Protein 4LN2 (pdb70)

B-factor: mean 10.36, std 8.78, range [4.07, 102.23]

Organism: Homo sapiens (NCBI:txid9606)

Sequence (76 aa):
MVLEYGEAIAKFNFNGGDDTQVEMSFRKGERITLLRQVDENWYEGRIPGTSSRRQGIFPITYVDDVIKRRPLLAPPKPPLPE

Solvent-accessible surface area: 4942 Å² total; per-residue (Å²): 146,55,156,75,109,4,60,0,59,5,100,61,53,5,113,25,122,65,164,76,14,9,49,3,127,129,53,44,110,0,23,0,17,110,84,38,41,146,58,0,4,32,0,85,19,65,91,72,112,98,94,8,14,0,0,42,76,15,5,80,52,87,94,169,26,135,219,36,36,123,92,23,106,72,28,228

CATH classification: 2.30.30.40

Foldseek 3Di:
DFDFKWKWFFQAFDDDPDPQAFGDHGGQIWIFDAAPDPFKTWTARPPDPGIHIDGPVRTGTPTHTD/DDPDDDDDDD

Nearest PDB structures (foldseek):
  4ln2-assembly1_A  TM=1.015E+00  e=1.107E-12  Homo sapiens
  2o9v-assembly1_A  TM=9.933E-01  e=1.858E-10  Homo sapiens
  2mox-assembly1_A  TM=8.546E-01  e=3.587E-09  Homo sapiens
  2yup-assembly1_A  TM=8.835E-01  e=9.743E-08  Homo sapiens
  8bq3-assembly1_A  TM=9.358E-01  e=8.055E-05  Homo sapiens

GO terms:
  GO:0005515 protein binding (F, IPI)
  GO:0008092 cytoskeletal protein binding (F, TAS)
  GO:0003779 actin binding (F, TAS)
  GO:0005912 adherens junction (C, TAS)
  GO:0005915 zonula adherens (C, TAS)
  GO:0007160 cell-matrix adhesion (P, TAS)
  GO:0005829 cytosol (C, TAS)
  GO:0005158 insulin receptor binding (F, IDA)
  GO:0030159 signaling receptor complex adaptor activity (F, IDA)
  GO:0005886 plasma membrane (C, IDA)
  GO:0005925 focal adhesion (C, IDA)
  GO:0005634 nucleus (C, IDA)

Secondary structure (DSSP, 8-state):
--SS-EEEEE-S-B---STTB--B-TT-EEEEEEE-SSSEEEEE-TTSS-EEEEEGGGEEEEE---/--PPPPPPP-

Radius of gyration: 11.17 Å; Cα contacts (8 Å, |Δi|>4): 186; chains: 2; bounding box: 25×22×28 Å

InterPro domains:
  IPR001452 SH3 domain [PF00018] (873-919)
  IPR001452 SH3 domain [PF07653] (798-849)
  IPR001452 SH3 domain [PF14604] (1238-1288)
  IPR001452 SH3 domain [PS50002] (793-852)
  IPR001452 SH3 domain [PS50002] (867-928)
  IPR001452 SH3 domain [PS50002] (1231-1292)
  IPR001452 SH3 domain [SM00326] (796-851)
  IPR001452 SH3 domain [SM00326] (870-927)
  IPR001452 SH3 domain [SM00326] (1234-1291)
  IPR003127 SoHo domain [PF02208] (370-411)
  IPR003127 SoHo domain [PS50831] (366-469)
  IPR003127 SoHo domain [SM00459] (367-413)
  IPR035606 Sorbin and SH3 d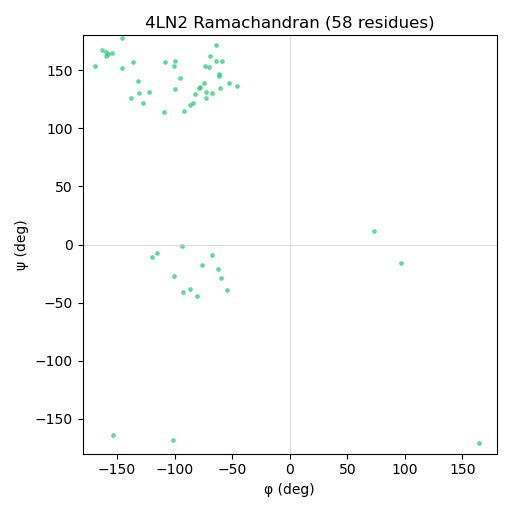omain-containing protein 1, third SH3 domain [cd11916] (1233-1291)
  IPR035610 Sorbin and SH3 domain-containing protein 1, first SH3 domain [cd11919] (796-850)
  IPR035611 Sorbin and SH3 domain-containing protein 1, second SH3 domain [cd11922] (870-927)
  IPR036028 SH3-like domain superfamily [SSF50044] (782-861)
  IPR036028 SH3-like domain superfamily [SSF50044] (863-950)
  IPR036028 SH3-like domain superfamily [SSF50044] (1232-1290)
  IPR050384 Endophilin/SH3RF [PTHR14167] (302-1290)

Structure (mmCIF, N/CA/C/O backbone):
data_4LN2
#
_entry.id   4LN2
#
_cell.length_a   28.870
_cell.length_b   45.850
_cell.length_c   52.860
_cell.angle_alpha   90.00
_cell.angle_beta   90.00
_cell.angle_gamma   90.00
#
_symmetry.space_group_name_H-M   'P 21 21 21'
#
loop_
_entity.id
_entity.type
_entity.pdbx_description
1 polymer 'Sorbin and SH3 domain-containing protein 1'
2 polymer 'proline rich peptide'
3 water water
#
loop_
_atom_site.group_PDB
_atom_site.id
_atom_site.type_symbol
_atom_site.label_atom_id
_atom_site.label_alt_id
_atom_site.label_comp_id
_atom_site.label_asym_id
_atom_site.label_entity_id
_atom_site.label_seq_id
_atom_site.pdbx_PDB_ins_code
_atom_site.Cartn_x
_atom_site.Cartn_y
_atom_site.Cartn_z
_atom_site.occupancy
_atom_site.B_iso_or_equiv
_atom_site.auth_seq_id
_atom_site.auth_comp_id
_atom_site.auth_asym_id
_atom_site.auth_atom_id
_atom_site.pdbx_PDB_model_num
ATOM 1 N N . MET A 1 3 ? -2.709 9.234 0.675 1.00 28.70 865 MET A N 1
ATOM 2 C CA . MET A 1 3 ? -3.874 8.325 0.435 1.00 25.77 865 MET A CA 1
ATOM 3 C C . MET A 1 3 ? -3.650 6.901 0.956 1.00 21.87 865 MET A C 1
ATOM 4 O O . MET A 1 3 ? -4.611 6.220 1.317 1.00 21.47 865 MET A O 1
ATOM 6 N N . VAL A 1 4 ? -2.393 6.455 0.980 1.00 18.84 866 VAL A N 1
ATOM 7 C CA . VAL A 1 4 ? -2.038 5.121 1.472 1.00 14.97 866 VAL A CA 1
ATOM 8 C C . VAL A 1 4 ? -2.273 5.015 2.985 1.00 14.07 866 VAL A C 1
ATOM 9 O O . VAL A 1 4 ? -1.835 5.870 3.751 1.00 16.58 866 VAL A O 1
ATOM 13 N N . LEU A 1 5 ? -2.975 3.959 3.394 1.00 11.23 867 LEU A N 1
ATOM 14 C CA . LEU A 1 5 ? -3.295 3.690 4.790 1.00 10.98 867 LEU A CA 1
ATOM 15 C C . LEU A 1 5 ? -2.391 2.631 5.420 1.00 9.14 867 LEU A C 1
ATOM 16 O O . LEU A 1 5 ? -2.193 2.646 6.635 1.00 9.30 867 LEU A O 1
ATOM 21 N N . GLU A 1 6 ? -1.861 1.714 4.603 1.00 8.21 868 GLU A N 1
ATOM 22 C CA . GLU A 1 6 ? -0.934 0.690 5.089 1.00 7.53 868 GLU A CA 1
ATOM 23 C C . GLU A 1 6 ? 0.183 0.560 4.068 1.00 6.45 868 GLU A C 1
ATOM 24 O O . GLU A 1 6 ? -0.071 0.335 2.882 1.00 7.90 868 GLU A O 1
ATOM 30 N N . TYR A 1 7 ? 1.421 0.697 4.525 1.00 5.69 869 TYR A N 1
ATOM 31 C CA . TYR A 1 7 ? 2.560 0.417 3.677 1.00 5.38 869 TYR A CA 1
ATOM 32 C C . TYR A 1 7 ? 2.658 -1.078 3.410 1.00 5.33 869 TYR A C 1
ATOM 33 O O . TYR A 1 7 ? 2.224 -1.913 4.210 1.00 7.28 869 TYR A O 1
ATOM 42 N N . GLY A 1 8 ? 3.240 -1.410 2.268 1.00 5.13 870 GLY A N 1
ATOM 43 C CA . GLY A 1 8 ? 3.525 -2.791 1.929 1.00 5.61 870 GLY A CA 1
ATOM 44 C C . GLY A 1 8 ? 4.992 -3.121 2.152 1.00 4.71 870 GLY A C 1
ATOM 45 O O . GLY A 1 8 ? 5.736 -2.345 2.750 1.00 4.82 870 GLY A O 1
ATOM 46 N N . GLU A 1 9 ? 5.417 -4.275 1.656 1.00 4.65 871 GLU A N 1
ATOM 47 C CA . GLU A 1 9 ? 6.831 -4.612 1.674 1.00 4.48 871 GLU A CA 1
ATOM 48 C C . GLU A 1 9 ? 7.126 -5.662 0.608 1.00 4.53 871 GLU A C 1
ATOM 49 O O . GLU A 1 9 ? 6.229 -6.311 0.058 1.00 4.75 871 GLU A O 1
ATOM 55 N N . ALA A 1 10 ? 8.410 -5.784 0.319 1.00 4.94 872 ALA A N 1
ATOM 56 C CA . ALA A 1 10 ? 8.909 -6.649 -0.741 1.00 4.82 872 ALA A CA 1
ATOM 57 C C . ALA A 1 10 ? 10.337 -7.044 -0.418 1.00 4.87 872 ALA A C 1
ATOM 58 O O . ALA A 1 10 ? 10.999 -6.403 0.404 1.00 5.26 872 ALA A O 1
ATOM 60 N N . ILE A 1 11 ? 10.822 -8.077 -1.108 1.00 5.08 873 ILE A N 1
ATOM 61 C CA . ILE A 1 11 ? 12.243 -8.424 -1.089 1.00 5.13 873 ILE A CA 1
ATOM 62 C C . ILE A 1 11 ? 12.742 -8.395 -2.527 1.00 4.73 873 ILE A C 1
ATOM 63 O O . ILE A 1 11 ? 12.140 -8.993 -3.425 1.00 5.33 873 ILE A O 1
ATOM 68 N N . ALA A 1 12 ? 13.861 -7.719 -2.755 1.00 4.74 874 ALA A N 1
ATOM 69 C CA . ALA A 1 12 ? 14.422 -7.648 -4.088 1.00 4.55 874 ALA A CA 1
ATOM 70 C C . ALA A 1 12 ? 14.766 -9.037 -4.619 1.00 4.51 874 ALA A C 1
ATOM 71 O O . ALA A 1 12 ? 15.394 -9.845 -3.926 1.00 4.92 874 ALA A O 1
ATOM 73 N N . LYS A 1 13 ? 14.386 -9.299 -5.873 1.00 4.75 875 LYS A N 1
ATOM 74 C CA . LYS A 1 13 ? 14.681 -10.578 -6.531 1.00 5.01 875 LYS A CA 1
ATOM 75 C C . LYS A 1 13 ? 15.617 -10.425 -7.730 1.00 4.87 875 LYS A C 1
ATOM 76 O O . LYS A 1 13 ? 16.032 -11.428 -8.308 1.00 5.83 875 LYS A O 1
ATOM 82 N N . PHE A 1 14 ? 15.914 -9.185 -8.115 1.00 4.52 876 PHE A N 1
ATOM 83 C CA . PHE A 1 14 ? 16.927 -8.852 -9.116 1.00 4.61 876 PHE A CA 1
ATOM 84 C C . PHE A 1 14 ? 17.725 -7.674 -8.571 1.00 4.64 876 PHE A C 1
ATOM 85 O O . PHE A 1 14 ? 17.255 -6.919 -7.713 1.00 5.84 876 PHE A O 1
ATOM 93 N N 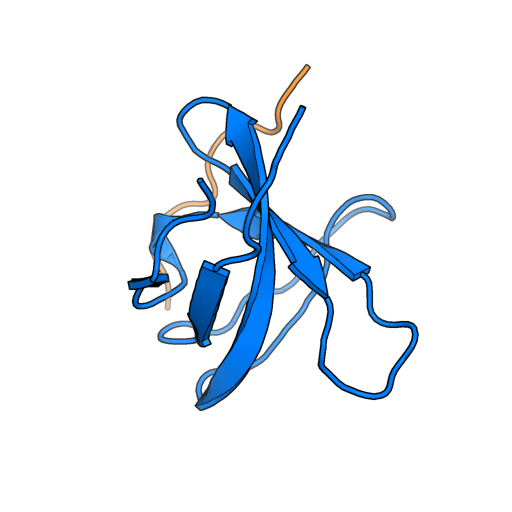. ASN A 1 15 ? 18.939 -7.522 -9.077 1.00 4.93 877 ASN A N 1
ATOM 94 C CA . ASN A 1 15 ? 19.762 -6.362 -8.773 1.00 5.26 877 ASN A CA 1
ATOM 95 C C . ASN A 1 15 ? 19.282 -5.184 -9.611 1.00 5.45 877 ASN A C 1
ATOM 96 O O . ASN A 1 15 ? 19.011 -5.337 -10.797 1.00 7.46 877 ASN A O 1
ATOM 101 N N . PHE A 1 16 ? 19.158 -4.015 -8.985 1.00 5.57 878 PHE A N 1
ATOM 102 C CA . PHE A 1 16 ? 18.674 -2.816 -9.675 1.00 5.55 878 PHE A CA 1
ATOM 103 C C . PHE A 1 16 ? 19.646 -1.664 -9.477 1.00 5.77 878 PHE A C 1
ATOM 104 O O . PHE A 1 16 ? 19.930 -1.270 -8.346 1.00 6.20 878 PHE A O 1
ATOM 112 N N . ASN A 1 17 ? 20.148 -1.126 -10.580 1.00 7.08 879 ASN A N 1
ATOM 113 C CA . ASN A 1 17 ? 20.947 0.086 -10.560 1.00 8.76 879 ASN A CA 1
ATOM 114 C C . ASN A 1 17 ? 20.112 1.250 -11.080 1.00 10.57 879 ASN A C 1
ATOM 115 O O . ASN A 1 17 ? 19.752 1.283 -12.261 1.00 13.62 879 ASN A O 1
ATOM 120 N N A GLY A 1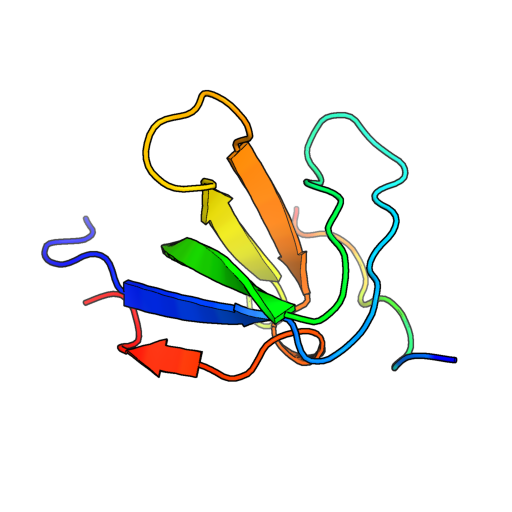 18 ? 19.774 2.171 -10.181 0.50 10.85 880 GLY A N 1
ATOM 121 N N B GLY A 1 18 ? 19.824 2.202 -10.189 0.50 11.90 880 GLY A N 1
ATOM 122 C CA A GLY A 1 18 ? 19.056 3.380 -10.546 0.50 12.44 880 GLY A CA 1
ATOM 123 C CA B GLY A 1 18 ? 19.029 3.390 -10.509 0.50 14.63 880 GLY A CA 1
ATOM 124 C C A GLY A 1 18 ? 20.010 4.301 -11.274 0.50 15.49 880 GLY A C 1
ATOM 125 C C B GLY A 1 18 ? 19.879 4.524 -11.055 0.50 16.65 880 GLY A C 1
ATOM 126 O O A GLY A 1 18 ? 21.190 4.378 -10.933 0.50 18.44 880 GLY A O 1
ATOM 127 O O B GLY A 1 18 ? 20.761 5.044 -10.368 0.50 20.08 880 GLY A O 1
ATOM 128 N N A ASP A 1 19 ? 19.519 4.986 -12.293 0.50 17.15 881 ASP A N 1
ATOM 129 N N B ASP A 1 19 ? 19.593 4.924 -12.289 0.50 15.73 881 ASP A N 1
ATOM 130 C CA A ASP A 1 19 ? 20.372 5.876 -13.063 0.50 18.86 881 ASP A CA 1
ATOM 131 C CA B ASP A 1 19 ? 20.432 5.875 -13.017 0.50 18.35 881 ASP A CA 1
ATOM 132 C C A ASP A 1 19 ? 20.166 7.349 -12.716 0.50 17.53 881 ASP A C 1
ATOM 133 C C B ASP A 1 19 ? 20.181 7.353 -12.696 0.50 17.12 881 ASP A C 1
ATOM 134 O O A ASP A 1 19 ? 20.993 8.186 -13.069 0.50 20.64 881 ASP A O 1
ATOM 135 O O B ASP A 1 19 ? 20.991 8.203 -13.064 0.50 20.46 881 ASP A O 1
ATOM 144 N N . THR A 1 20 ? 19.067 7.662 -12.034 1.00 14.01 882 THR A N 1
ATOM 145 C CA . THR A 1 20 ? 18.715 9.046 -11.685 1.00 11.97 882 THR A CA 1
ATOM 146 C C . THR A 1 20 ? 18.379 9.186 -10.204 1.00 12.09 882 THR A C 1
ATOM 147 O O . THR A 1 20 ? 18.173 8.190 -9.515 1.00 12.75 882 THR A O 1
ATOM 151 N N . GLN A 1 21 ? 18.291 10.430 -9.733 1.00 11.96 883 GLN A N 1
ATOM 152 C CA . GLN A 1 21 ? 18.048 10.718 -8.316 1.00 11.56 883 GLN A CA 1
ATOM 153 C C . GLN A 1 21 ? 16.730 10.132 -7.817 1.00 10.57 883 GLN A C 1
ATOM 154 O O . GLN A 1 21 ? 16.606 9.811 -6.637 1.00 11.97 883 GLN A O 1
ATOM 160 N N . VAL A 1 22 ? 15.744 9.997 -8.703 1.00 9.23 884 VAL A N 1
ATOM 161 C CA . VAL A 1 22 ? 14.433 9.526 -8.271 1.00 7.88 884 VAL A CA 1
ATOM 162 C C . VAL A 1 22 ? 14.414 8.015 -8.027 1.00 7.02 884 VAL A C 1
ATOM 163 O O . VAL A 1 22 ? 13.508 7.534 -7.374 1.00 7.28 884 VAL A O 1
ATOM 167 N N . GLU A 1 23 ? 15.401 7.293 -8.557 1.00 7.13 885 GLU A N 1
ATOM 168 C CA . GLU A 1 23 ? 15.450 5.831 -8.480 1.00 7.15 885 GLU A CA 1
ATOM 169 C C . GLU A 1 23 ? 16.308 5.370 -7.308 1.00 7.39 885 GLU A C 1
ATOM 170 O O . GLU A 1 23 ? 17.332 5.970 -7.008 1.00 11.77 885 GLU A O 1
ATOM 176 N N . MET A 1 24 ? 15.887 4.287 -6.667 1.00 5.98 886 MET A N 1
ATOM 177 C CA . MET A 1 24 ? 16.613 3.712 -5.544 1.00 5.67 886 MET A CA 1
ATOM 178 C C . MET A 1 24 ? 17.247 2.385 -5.950 1.00 5.60 886 MET A C 1
ATOM 179 O O . MET A 1 24 ? 16.546 1.406 -6.194 1.00 6.40 886 MET A O 1
ATOM 184 N N . SER A 1 25 ? 18.576 2.347 -5.973 1.00 6.04 887 SER A N 1
ATOM 185 C CA . SER A 1 25 ? 19.302 1.122 -6.269 1.00 6.15 887 SER A CA 1
ATOM 186 C C . SER A 1 25 ? 19.237 0.148 -5.101 1.00 5.73 887 SER A C 1
ATOM 187 O O . SER A 1 25 ? 19.136 0.554 -3.943 1.00 6.59 887 SER A O 1
ATOM 190 N N . PHE A 1 26 ? 19.360 -1.130 -5.422 1.00 5.41 888 PHE A N 1
ATOM 191 C CA . PHE A 1 26 ? 19.434 -2.182 -4.408 1.00 5.09 888 PHE A CA 1
ATOM 192 C C . PHE A 1 26 ? 19.976 -3.460 -5.028 1.00 4.92 888 PHE A C 1
ATOM 193 O O . PHE A 1 26 ? 20.069 -3.601 -6.258 1.00 5.26 888 PHE A O 1
ATOM 201 N N . ARG A 1 27 ? 20.323 -4.386 -4.138 1.00 5.13 889 ARG A N 1
ATOM 202 C CA . ARG A 1 27 ? 20.738 -5.729 -4.508 1.00 5.34 889 ARG A CA 1
ATOM 203 C C . ARG A 1 27 ? 19.674 -6.752 -4.145 1.00 4.87 889 ARG A C 1
ATOM 204 O O . ARG A 1 27 ? 18.855 -6.546 -3.239 1.00 5.34 889 ARG A O 1
ATOM 212 N N . LYS A 1 28 ? 19.731 -7.884 -4.841 1.00 4.99 890 LYS A N 1
ATOM 213 C CA . LYS A 1 28 ? 18.925 -9.041 -4.482 1.00 4.77 890 LYS A CA 1
ATOM 214 C C . LYS A 1 28 ? 18.998 -9.270 -2.983 1.00 4.76 890 LYS A C 1
ATOM 215 O O . LYS A 1 28 ? 20.070 -9.197 -2.377 1.00 5.39 890 LYS A O 1
ATOM 221 N N . GLY A 1 29 ? 17.850 -9.546 -2.388 1.00 4.81 891 GLY A N 1
ATOM 222 C CA . GLY A 1 29 ? 17.780 -9.882 -0.982 1.00 5.07 891 GLY A CA 1
ATOM 223 C C . GLY A 1 29 ? 17.426 -8.732 -0.055 1.00 5.29 891 GLY A C 1
ATOM 224 O O . GLY A 1 29 ? 17.074 -8.962 1.098 1.00 6.45 891 GLY A O 1
ATOM 225 N N . GLU A 1 30 ? 17.531 -7.493 -0.519 1.00 5.32 892 GLU A N 1
ATOM 226 C CA . GLU A 1 30 ? 17.211 -6.358 0.339 1.00 5.05 892 GLU A CA 1
ATOM 227 C C . GLU A 1 30 ? 15.695 -6.275 0.529 1.00 4.84 892 GLU A C 1
ATOM 228 O O . GLU A 1 30 ? 14.913 -6.331 -0.417 1.00 5.43 892 GLU A O 1
ATOM 234 N N . ARG A 1 31 ? 15.294 -6.142 1.789 1.00 5.07 893 ARG A N 1
ATOM 235 C CA . ARG A 1 31 ? 13.909 -5.881 2.156 1.00 4.92 893 ARG A CA 1
ATOM 236 C C . ARG A 1 31 ? 13.599 -4.402 1.951 1.00 4.71 893 ARG A C 1
ATOM 237 O O . ARG A 1 31 ? 14.370 -3.529 2.353 1.00 5.71 893 ARG A O 1
ATOM 245 N N . ILE A 1 32 ? 12.446 -4.135 1.340 1.00 4.54 894 ILE A N 1
ATOM 246 C CA . ILE A 1 32 ? 12.036 -2.791 0.970 1.00 4.56 894 ILE A CA 1
ATOM 247 C C . ILE A 1 32 ? 10.608 -2.568 1.459 1.00 4.62 894 ILE A C 1
ATOM 248 O O . ILE A 1 32 ? 9.727 -3.388 1.201 1.00 5.44 894 ILE A O 1
ATOM 253 N N . THR A 1 33 ? 10.375 -1.459 2.156 1.00 4.49 895 THR A N 1
ATOM 254 C CA . THR A 1 33 ? 9.014 -1.044 2.497 1.00 4.46 895 THR A CA 1
ATOM 255 C C . THR A 1 33 ? 8.419 -0.322 1.300 1.00 4.47 895 THR A C 1
ATOM 256 O O . THR A 1 33 ? 9.043 0.572 0.719 1.00 5.00 895 THR A O 1
ATOM 260 N N . LEU A 1 34 ? 7.217 -0.742 0.907 1.00 4.58 896 LEU A N 1
ATOM 261 C CA . LEU A 1 34 ? 6.523 -0.162 -0.245 1.00 4.72 896 LEU A CA 1
ATOM 262 C C . LEU A 1 34 ? 5.624 0.972 0.222 1.00 5.02 896 LEU A C 1
ATOM 263 O O . LEU A 1 34 ? 4.673 0.758 0.980 1.00 5.58 896 LEU A O 1
ATOM 268 N N . LEU A 1 35 ? 5.957 2.185 -0.214 1.00 5.37 897 LEU A N 1
ATOM 269 C CA . LEU A 1 35 ? 5.256 3.390 0.210 1.00 5.91 897 LEU A CA 1
ATOM 270 C C . LEU A 1 35 ? 4.024 3.684 -0.641 1.00 5.99 897 LEU A C 1
ATOM 271 O O . LEU A 1 35 ? 3.003 4.126 -0.110 1.00 7.16 897 LEU A O 1
ATOM 276 N N . ARG A 1 36 ? 4.113 3.444 -1.948 1.00 5.91 898 ARG A N 1
ATOM 277 C CA . ARG A 1 36 ? 3.004 3.642 -2.867 1.00 6.18 898 ARG A CA 1
ATOM 278 C C . ARG A 1 36 ? 3.374 3.019 -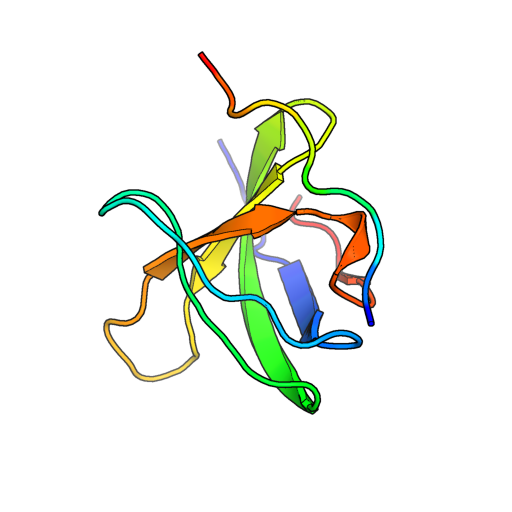4.200 1.00 5.71 898 ARG A C 1
ATOM 279 O O . ARG A 1 36 ? 4.556 2.921 -4.538 1.00 6.27 898 ARG A O 1
ATOM 287 N N . GLN A 1 37 ? 2.361 2.622 -4.964 1.00 6.14 899 GLN A N 1
ATOM 288 C CA . GLN A 1 37 ? 2.555 2.281 -6.359 1.00 6.18 899 GLN A CA 1
ATOM 289 C C . GLN A 1 37 ? 2.447 3.578 -7.164 1.00 6.36 899 GLN A C 1
ATOM 290 O O . GLN A 1 37 ? 1.423 4.255 -7.113 1.00 8.77 899 GLN A O 1
ATOM 296 N N . VAL A 1 38 ? 3.509 3.929 -7.881 1.00 5.91 900 VAL A N 1
ATOM 297 C CA . VAL A 1 38 ? 3.571 5.211 -8.592 1.00 6.23 900 VAL A CA 1
ATOM 298 C C . VAL A 1 38 ? 2.810 5.170 -9.920 1.00 6.24 900 VAL A C 1
ATOM 299 O O . VAL A 1 38 ? 2.106 6.115 -10.273 1.00 7.87 900 VAL A O 1
ATOM 303 N N . ASP A 1 39 ? 2.998 4.093 -10.671 1.00 6.21 901 ASP A N 1
ATOM 304 C CA . ASP A 1 39 ? 2.276 3.874 -11.920 1.00 6.24 901 ASP A CA 1
ATOM 305 C C . ASP A 1 39 ? 2.197 2.372 -12.152 1.00 6.12 901 ASP A C 1
ATOM 306 O O . ASP A 1 39 ? 2.423 1.582 -11.231 1.00 7.09 901 ASP A O 1
ATOM 311 N N . GLU A 1 40 ? 1.872 1.974 -13.374 1.00 6.29 902 GLU A N 1
ATOM 312 C CA . GLU A 1 40 ? 1.692 0.567 -13.685 1.00 6.94 902 GLU A CA 1
ATOM 313 C C . GLU A 1 40 ? 2.958 -0.273 -13.499 1.00 6.54 902 GLU A C 1
ATOM 314 O O . GLU A 1 40 ? 2.867 -1.494 -13.375 1.00 8.53 902 GLU A O 1
ATOM 320 N N . ASN A 1 41 ? 4.124 0.383 -13.510 1.00 5.52 903 ASN A N 1
ATOM 321 C CA . ASN A 1 41 ? 5.413 -0.302 -13.548 1.00 5.46 903 ASN A CA 1
ATOM 322 C C . ASN A 1 41 ? 6.363 -0.049 -12.392 1.00 5.34 903 ASN A C 1
ATOM 323 O O . ASN A 1 41 ? 7.355 -0.761 -12.297 1.00 5.56 903 ASN A O 1
ATOM 328 N N . TRP A 1 42 ? 6.092 0.937 -11.523 1.00 4.96 904 TRP A N 1
ATOM 329 C CA . TRP A 1 42 ? 7.044 1.357 -10.498 1.00 4.74 904 TRP A CA 1
ATOM 330 C C . TRP A 1 42 ? 6.395 1.466 -9.135 1.00 4.69 904 TRP A C 1
ATOM 331 O O . TRP A 1 42 ? 5.282 1.968 -9.003 1.00 5.36 904 TRP A O 1
ATOM 342 N N . TYR A 1 43 ? 7.143 1.029 -8.118 1.00 4.65 905 TYR A N 1
ATOM 343 C CA . TYR A 1 43 ? 6.879 1.358 -6.720 1.00 4.63 905 TYR A CA 1
ATOM 344 C C . TYR A 1 43 ? 7.815 2.469 -6.256 1.00 4.65 905 TYR A C 1
ATOM 345 O O . TYR A 1 43 ? 8.938 2.584 -6.743 1.00 5.21 905 TYR A O 1
ATOM 354 N N . GLU A 1 44 ? 7.357 3.235 -5.257 1.00 4.90 906 GLU A N 1
ATOM 355 C CA . GLU A 1 44 ? 8.244 4.019 -4.407 1.00 5.07 906 GLU A CA 1
ATOM 356 C C . GLU A 1 44 ? 8.423 3.234 -3.125 1.00 4.99 906 GLU A C 1
ATOM 357 O O . GLU A 1 44 ? 7.438 2.760 -2.547 1.00 5.61 906 GLU A O 1
ATOM 363 N N . GLY A 1 45 ? 9.665 3.106 -2.665 1.00 4.90 907 GLY A N 1
ATOM 364 C CA . GLY A 1 45 ? 9.933 2.381 -1.443 1.00 4.75 907 GLY A CA 1
ATOM 365 C C . GLY A 1 45 ? 11.080 2.983 -0.677 1.00 4.82 907 GLY A C 1
ATOM 366 O O . GLY A 1 45 ? 11.695 3.959 -1.096 1.00 5.7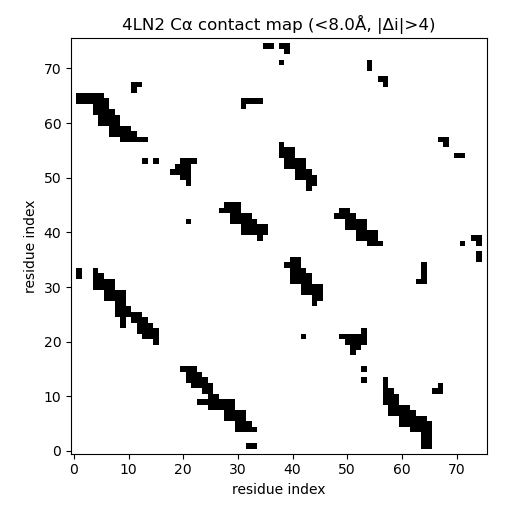5 907 GLY A O 1
ATOM 367 N N . ARG A 1 46 ? 11.349 2.388 0.475 1.00 4.96 908 ARG A N 1
ATOM 368 C CA . ARG A 1 46 ? 12.439 2.823 1.333 1.00 5.18 908 ARG A CA 1
ATOM 369 C C . ARG A 1 46 ? 13.041 1.616 2.028 1.00 5.71 908 ARG A C 1
ATOM 370 O O . ARG A 1 46 ? 12.379 0.609 2.258 1.00 6.75 908 ARG A O 1
ATOM 378 N N . ILE A 1 47 ? 14.317 1.727 2.346 1.00 5.99 909 ILE A N 1
ATOM 379 C CA . ILE A 1 47 ? 15.017 0.684 3.098 1.00 6.66 909 ILE A CA 1
ATOM 380 C C . ILE A 1 47 ? 14.761 0.914 4.591 1.00 6.90 909 ILE A C 1
ATOM 381 O O . ILE A 1 47 ? 15.060 1.990 5.107 1.00 8.48 909 ILE A O 1
ATOM 386 N N . PRO A 1 48 ? 14.177 -0.078 5.287 1.00 6.88 910 PRO A N 1
ATOM 387 C CA . PRO A 1 48 ? 13.817 0.143 6.694 1.00 7.79 910 PRO A CA 1
ATOM 388 C C . PRO A 1 48 ? 14.963 0.653 7.558 1.00 9.18 910 PRO A C 1
ATOM 389 O O . PRO A 1 48 ? 16.100 0.194 7.433 1.00 10.45 910 PRO A O 1
ATOM 393 N N . GLY A 1 49 ? 14.644 1.598 8.435 1.00 11.18 911 GLY 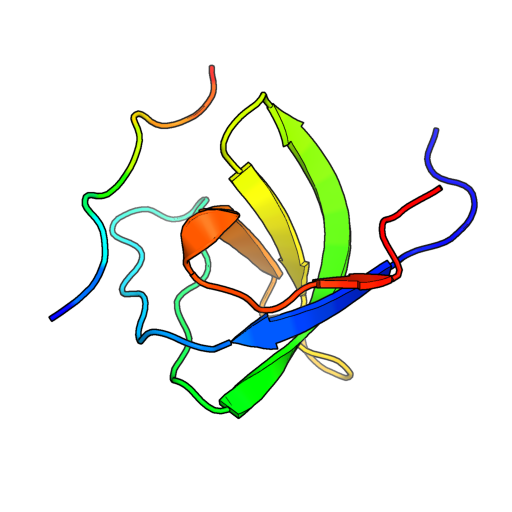A N 1
ATOM 394 C CA . GLY A 1 49 ? 15.618 2.176 9.346 1.00 12.90 911 GLY A CA 1
ATOM 395 C C . GLY A 1 49 ? 16.618 3.128 8.720 1.00 14.81 911 GLY A C 1
ATOM 396 O O . GLY A 1 49 ? 17.593 3.494 9.368 1.00 19.45 911 GLY A O 1
ATOM 397 N N . THR A 1 50 ? 16.383 3.542 7.476 1.00 14.04 912 THR A N 1
ATOM 398 C CA . THR A 1 50 ? 17.297 4.424 6.752 1.00 14.96 912 THR A CA 1
ATOM 399 C C . THR A 1 50 ? 16.569 5.524 5.991 1.00 18.36 912 THR A C 1
ATOM 400 O O . THR A 1 50 ? 15.338 5.537 5.912 1.00 20.68 912 THR A O 1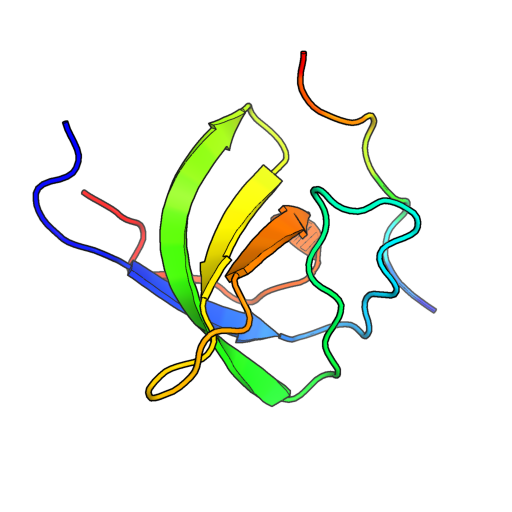
ATOM 404 N N A SER A 1 51 ? 17.404 6.329 5.328 0.50 37.81 913 SER A N 1
ATOM 405 N N B SER A 1 51 ? 17.304 6.523 5.509 0.50 17.44 913 SER A N 1
ATOM 406 C CA A SER A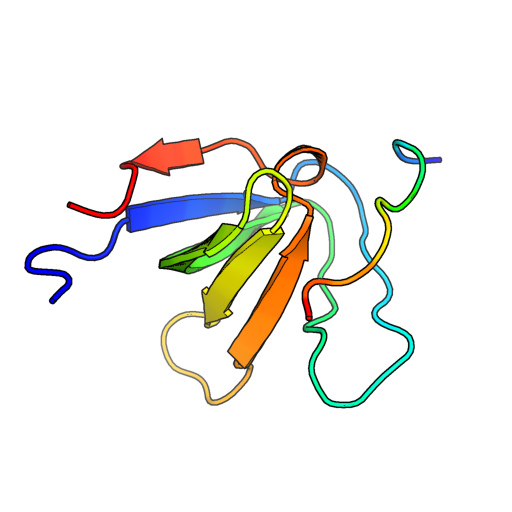 1 51 ? 17.012 7.328 4.353 0.50 11.92 913 SER A CA 1
ATOM 407 C CA B SER A 1 51 ? 16.688 7.691 4.858 0.50 17.97 913 SER A CA 1
ATOM 408 C C A SER A 1 51 ? 17.124 6.890 2.876 0.50 9.93 913 SER A C 1
ATOM 409 C C B SER A 1 51 ? 16.664 7.468 3.361 0.50 12.43 913 SER A C 1
ATOM 410 O O A SER A 1 51 ? 16.909 7.721 1.996 0.50 11.46 913 SER A O 1
ATOM 411 O O B SER A 1 51 ? 16.373 8.369 2.571 0.50 13.68 913 SER A O 1
ATOM 416 N N A ARG A 1 52 ? 17.478 5.641 2.572 0.50 9.31 914 ARG A N 1
ATOM 417 N N B ARG A 1 52 ? 16.991 6.241 2.988 0.50 8.80 914 ARG A N 1
ATOM 418 C CA A ARG A 1 52 ? 17.398 5.205 1.175 0.50 7.89 914 ARG A CA 1
ATOM 419 C CA B ARG A 1 52 ? 17.141 5.866 1.601 0.50 8.23 914 ARG A CA 1
ATOM 420 C C A ARG A 1 52 ? 15.907 5.184 0.800 0.50 7.70 914 ARG A C 1
ATOM 421 C C B ARG A 1 52 ? 15.829 5.420 0.972 0.50 7.52 914 ARG A C 1
ATOM 422 O O A ARG A 1 52 ? 15.140 4.434 1.397 0.50 7.55 914 ARG A O 1
ATOM 423 O O B ARG A 1 52 ? 15.154 4.530 1.485 0.50 7.54 914 ARG A O 1
ATOM 438 N N . GLN A 1 53 ? 15.500 6.027 -0.159 1.00 7.65 915 GLN A N 1
ATOM 439 C CA . GLN A 1 53 ? 14.136 6.038 -0.654 1.00 6.69 915 GLN A CA 1
ATOM 440 C C . GLN A 1 53 ? 14.142 6.435 -2.113 1.00 6.62 915 GLN A C 1
ATOM 441 O O . GLN A 1 53 ? 14.927 7.274 -2.541 1.00 9.11 915 GLN A O 1
ATOM 447 N N . GLY A 1 54 ? 13.250 5.825 -2.878 1.00 5.51 916 GLY A N 1
ATOM 448 C CA . GLY A 1 54 ? 13.080 6.171 -4.284 1.00 5.30 916 GLY A CA 1
ATOM 449 C C . GLY A 1 54 ? 12.297 5.101 -5.003 1.00 4.93 916 GLY A C 1
ATOM 450 O O . GLY A 1 54 ? 11.739 4.192 -4.371 1.00 5.69 916 GLY A O 1
ATOM 451 N N . ILE A 1 55 ? 12.251 5.210 -6.330 1.00 4.75 917 ILE A N 1
ATOM 452 C CA . ILE A 1 55 ? 11.434 4.307 -7.116 1.00 4.72 917 ILE A CA 1
ATOM 453 C C . ILE A 1 55 ? 12.253 3.181 -7.739 1.00 4.67 917 ILE A C 1
ATOM 454 O O . ILE A 1 55 ? 13.468 3.277 -7.921 1.00 5.21 917 ILE A O 1
ATOM 459 N N . PHE A 1 56 ? 11.557 2.105 -8.070 1.00 4.57 918 PHE A N 1
ATOM 460 C CA . PHE A 1 56 ? 12.170 0.948 -8.708 1.00 4.62 918 PHE A CA 1
ATOM 461 C C . PHE A 1 56 ? 11.076 0.142 -9.409 1.00 4.44 918 PHE A C 1
ATOM 462 O O . PHE A 1 56 ? 9.884 0.289 -9.103 1.00 4.50 918 PHE A O 1
ATOM 470 N N . PRO A 1 57 ? 11.470 -0.735 -10.344 1.00 4.45 919 PRO A N 1
ATOM 471 C CA . PRO A 1 57 ? 10.458 -1.472 -11.096 1.00 4.61 919 PRO A CA 1
ATOM 472 C C . PRO A 1 57 ? 9.810 -2.571 -10.265 1.00 4.48 919 PRO A C 1
ATOM 473 O O . PRO A 1 57 ? 10.492 -3.320 -9.555 1.00 4.80 919 PRO A O 1
ATOM 477 N N . ILE A 1 58 ? 8.500 -2.696 -10.417 1.00 4.75 920 ILE A N 1
ATOM 478 C CA . ILE A 1 58 ? 7.747 -3.759 -9.774 1.00 5.31 920 ILE A CA 1
ATOM 479 C C . ILE A 1 58 ? 8.325 -5.142 -10.101 1.00 5.25 920 ILE A C 1
ATOM 480 O O . ILE A 1 58 ? 8.384 -6.016 -9.225 1.00 5.86 920 ILE A O 1
ATOM 485 N N . THR A 1 59 ? 8.765 -5.339 -11.343 1.00 5.09 921 THR A N 1
ATOM 486 C CA . THR A 1 59 ? 9.278 -6.630 -11.773 1.00 5.46 921 THR A CA 1
ATOM 487 C C . THR A 1 59 ? 10.603 -7.016 -11.093 1.00 5.38 921 THR A C 1
ATOM 488 O O . THR A 1 59 ? 11.047 -8.151 -11.233 1.00 6.34 921 THR A O 1
ATOM 492 N N . TYR A 1 60 ? 11.238 -6.100 -10.355 1.00 4.64 922 TYR A N 1
ATOM 493 C CA . TYR A 1 60 ? 12.514 -6.414 -9.727 1.00 4.62 922 TYR A CA 1
ATOM 494 C C . TYR A 1 60 ? 12.363 -6.911 -8.291 1.00 4.72 922 TYR A C 1
ATOM 495 O O . TYR A 1 60 ? 13.374 -7.236 -7.666 1.00 5.36 922 TYR A O 1
ATOM 504 N N . VAL A 1 61 ? 11.138 -6.980 -7.773 1.00 4.97 923 VAL A N 1
ATOM 505 C CA . VAL A 1 61 ? 10.916 -7.385 -6.405 1.00 5.17 923 VAL A CA 1
ATOM 506 C C . VAL A 1 61 ? 9.843 -8.451 -6.320 1.00 5.45 923 VAL A C 1
ATOM 507 O O . VAL A 1 61 ? 8.986 -8.587 -7.199 1.00 6.43 923 VAL A O 1
ATOM 511 N N A ASP A 1 62 ? 9.911 -9.199 -5.225 0.50 5.83 924 ASP A N 1
ATOM 512 N N B ASP A 1 62 ? 9.922 -9.231 -5.238 0.50 5.98 924 ASP A N 1
ATOM 513 C CA A ASP A 1 62 ? 8.857 -10.108 -4.846 0.50 6.42 924 ASP A CA 1
ATOM 514 C CA B ASP A 1 62 ? 8.845 -10.126 -4.828 0.50 7.31 924 ASP A CA 1
ATOM 515 C C A ASP A 1 62 ? 7.997 -9.383 -3.817 0.50 6.27 924 ASP A C 1
ATOM 516 C C B ASP A 1 62 ? 7.991 -9.390 -3.811 0.50 6.46 924 ASP A C 1
ATOM 517 O O A ASP A 1 62 ? 8.463 -9.068 -2.720 0.50 6.54 924 ASP A O 1
ATOM 518 O O B ASP A 1 62 ? 8.450 -9.095 -2.706 0.50 6.62 924 ASP A O 1
ATOM 527 N N . VAL A 1 63 ? 6.759 -9.079 -4.198 1.00 6.46 925 VAL A N 1
ATOM 528 C CA . VAL A 1 63 ? 5.851 -8.333 -3.341 1.00 6.32 925 VAL A CA 1
ATOM 529 C C . VAL A 1 63 ? 5.294 -9.259 -2.259 1.00 6.54 925 VAL A C 1
ATOM 530 O O . VAL A 1 63 ? 4.700 -10.292 -2.555 1.00 10.04 925 VAL A O 1
ATOM 534 N N . ILE A 1 64 ? 5.506 -8.869 -1.014 1.00 5.41 926 ILE A N 1
ATOM 535 C CA . ILE A 1 64 ? 5.024 -9.604 0.142 1.00 5.34 926 ILE A CA 1
ATOM 536 C C . ILE A 1 64 ? 3.659 -9.064 0.577 1.00 5.46 926 ILE A C 1
ATOM 537 O O . ILE A 1 64 ? 2.765 -9.828 0.936 1.00 6.98 926 ILE A O 1
ATOM 542 N N . LYS A 1 65 ? 3.521 -7.742 0.548 1.00 5.38 927 LYS A N 1
ATOM 543 C CA . LYS A 1 65 ? 2.269 -7.058 0.867 1.00 5.38 927 LYS A CA 1
ATOM 544 C C . LYS A 1 65 ? 2.198 -5.820 -0.003 1.00 5.22 927 LYS A C 1
ATOM 545 O O . LYS A 1 65 ? 3.152 -5.049 -0.040 1.00 5.47 927 LYS A O 1
ATOM 551 N N A ARG A 1 66 ? 1.083 -5.627 -0.698 0.50 5.52 928 ARG A N 1
ATOM 552 N N B ARG A 1 66 ? 1.082 -5.629 -0.702 0.50 5.78 928 ARG A N 1
ATOM 553 C CA A ARG A 1 66 ? 0.873 -4.404 -1.463 0.50 5.82 928 ARG A CA 1
ATOM 554 C CA B ARG A 1 66 ? 0.853 -4.393 -1.448 0.50 6.29 928 ARG A CA 1
ATOM 555 C C A ARG A 1 66 ? 0.519 -3.264 -0.504 0.50 6.04 928 ARG A C 1
ATOM 556 C C B ARG A 1 66 ? 0.537 -3.261 -0.481 0.50 6.22 928 ARG A C 1
ATOM 557 O O A ARG A 1 66 ? -0.145 -3.495 0.500 0.50 6.72 928 ARG A O 1
ATOM 558 O O B ARG A 1 66 ? -0.109 -3.488 0.535 0.50 6.95 928 ARG A O 1
ATOM 573 N N . PRO A 1 67 ? 0.943 -2.029 -0.812 1.00 6.49 929 PRO A N 1
ATOM 574 C CA . PRO A 1 67 ? 0.389 -0.903 -0.062 1.00 7.09 929 PRO A CA 1
ATOM 575 C C . PRO A 1 67 ? -1.132 -0.865 -0.250 1.00 7.87 929 PRO A C 1
ATOM 576 O O . PRO A 1 67 ? -1.635 -1.230 -1.309 1.00 8.82 929 PRO A O 1
ATOM 580 N N . LEU A 1 68 ? -1.835 -0.458 0.796 1.00 9.19 930 LEU A N 1
ATOM 581 C CA . LEU A 1 68 ? -3.279 -0.321 0.816 1.00 11.57 930 LEU A CA 1
ATOM 582 C C . LEU A 1 68 ? -3.573 1.158 0.973 1.00 14.12 930 LEU A C 1
ATOM 583 O O . LEU A 1 68 ? -3.115 1.775 1.932 1.00 13.06 930 LEU A O 1
ATOM 589 N N . LEU B 2 2 ? 21.966 -9.669 -15.101 1.00 7.36 858 LEU B N 1
ATOM 590 C CA . LEU B 2 2 ? 20.770 -10.123 -15.844 1.00 6.88 858 LEU B CA 1
ATOM 591 C C . LEU B 2 2 ? 19.524 -9.796 -15.048 1.00 6.54 858 LEU B C 1
ATOM 592 O O . LEU B 2 2 ? 19.398 -10.196 -13.897 1.00 7.17 858 LEU B O 1
ATOM 597 N N . ALA B 2 3 ? 18.606 -9.077 -15.673 1.00 6.74 859 ALA B N 1
ATOM 598 C CA . ALA B 2 3 ? 17.382 -8.654 -15.015 1.00 6.21 859 ALA B CA 1
ATOM 599 C C . ALA B 2 3 ? 16.357 -8.322 -16.081 1.00 6.40 859 ALA B C 1
ATOM 600 O O . ALA B 2 3 ? 16.708 -8.174 -17.254 1.00 6.93 859 ALA B O 1
ATOM 602 N N . PRO B 2 4 ? 15.078 -8.202 -15.699 1.00 6.42 860 PRO B N 1
ATOM 603 C CA . PRO B 2 4 ? 14.074 -7.802 -16.676 1.00 6.72 860 PRO B CA 1
ATOM 604 C C . PRO B 2 4 ? 14.406 -6.434 -17.282 1.00 6.51 860 PRO B C 1
ATOM 605 O O . PRO B 2 4 ? 15.125 -5.640 -16.681 1.00 7.04 860 PRO B O 1
ATOM 609 N N . PRO B 2 5 ? 13.880 -6.136 -18.469 1.00 7.24 861 PRO B N 1
ATOM 610 C CA . PRO B 2 5 ? 14.139 -4.811 -19.016 1.00 7.62 861 PRO B CA 1
ATOM 611 C C . PRO B 2 5 ? 13.576 -3.723 -18.114 1.00 6.79 861 PRO B C 1
ATOM 612 O O . PRO B 2 5 ? 12.539 -3.908 -17.472 1.00 8.28 861 PRO B O 1
ATOM 616 N N . LYS B 2 6 ? 14.261 -2.591 -18.068 1.00 6.60 862 LYS B N 1
ATOM 617 C CA . LYS B 2 6 ? 13.800 -1.474 -17.266 1.00 6.96 862 LYS B CA 1
ATOM 618 C C . LYS B 2 6 ? 12.582 -0.843 -17.944 1.00 6.22 862 LYS B C 1
ATOM 619 O O . LYS B 2 6 ? 12.660 -0.470 -19.119 1.00 6.48 862 LYS B O 1
ATOM 625 N N . PRO B 2 7 ? 11.463 -0.693 -17.228 1.00 6.07 863 PRO B N 1
ATOM 626 C CA . PRO B 2 7 ? 10.321 -0.011 -17.838 1.00 5.95 863 PRO B CA 1
ATOM 627 C C . PRO B 2 7 ? 10.610 1.472 -18.028 1.00 5.29 863 PRO B C 1
ATOM 628 O O . PRO B 2 7 ? 11.518 2.018 -17.394 1.00 5.59 863 PRO B O 1
ATOM 632 N N . PRO B 2 8 ? 9.836 2.139 -18.891 1.00 5.32 864 PRO B N 1
ATOM 633 C CA . PRO B 2 8 ? 9.943 3.587 -18.966 1.00 5.26 864 PRO B CA 1
ATOM 634 C C . PRO B 2 8 ? 9.573 4.201 -17.619 1.00 4.75 864 PRO B C 1
ATOM 635 O O . PRO B 2 8 ? 8.696 3.685 -16.922 1.00 4.95 864 PRO B O 1
ATOM 639 N N . LEU B 2 9 ? 10.243 5.288 -17.257 1.00 4.95 865 LEU B N 1
ATOM 640 C CA . LEU B 2 9 ? 9.968 5.968 -15.996 1.00 5.22 865 LEU B CA 1
ATOM 641 C C . LEU B 2 9 ? 8.556 6.535 -15.971 1.00 5.00 865 LEU B C 1
ATOM 642 O O . LEU B 2 9 ? 7.972 6.794 -17.016 1.00 5.04 865 LEU B O 1
ATOM 647 N N . PRO B 2 10 ? 8.019 6.774 -14.766 1.00 5.40 866 PRO B N 1
ATOM 648 C CA . PRO B 2 10 ? 6.741 7.468 -14.653 1.00 5.56 866 PRO B CA 1
ATOM 649 C C . PRO B 2 10 ? 6.826 8.904 -15.187 1.00 5.37 866 PRO B C 1
ATOM 650 O O . PRO B 2 10 ? 7.902 9.419 -15.468 1.00 5.41 866 PRO B O 1
ATOM 654 N N . GLU B 2 11 ? 5.676 9.554 -15.281 1.00 5.79 867 GLU B N 1
ATOM 655 C CA . GLU B 2 11 ? 5.635 10.964 -15.645 1.00 5.82 867 GLU B CA 1
ATOM 656 C C . GLU B 2 11 ? 6.073 11.903 -14.530 1.00 5.96 867 GLU B C 1
ATOM 657 O O . GLU B 2 11 ? 6.103 11.513 -13.355 1.00 7.13 867 GLU B O 1
#